Protein AF-A0A1F6DI96-F1 (afdb_monomer_lite)

Structure (mmCIF, N/CA/C/O backbone):
data_AF-A0A1F6DI96-F1
#
_entry.id   AF-A0A1F6DI96-F1
#
loop_
_atom_site.group_PDB
_atom_site.id
_atom_site.type_symbol
_atom_site.label_atom_id
_atom_site.label_alt_id
_atom_site.label_comp_id
_atom_site.label_asym_id
_atom_site.label_entity_id
_atom_site.label_seq_id
_atom_site.pdbx_PDB_ins_code
_atom_site.Cartn_x
_atom_site.Cartn_y
_atom_site.Cartn_z
_atom_site.occupancy
_atom_site.B_iso_or_equiv
_atom_site.auth_seq_id
_atom_site.auth_comp_id
_atom_site.auth_asym_id
_atom_site.auth_atom_id
_atom_site.pdbx_PDB_model_num
ATOM 1 N N . MET A 1 1 ? 7.848 19.018 -72.185 1.00 52.22 1 MET A N 1
ATOM 2 C CA . MET A 1 1 ? 9.032 18.387 -71.556 1.00 52.22 1 MET A CA 1
ATOM 3 C C . MET A 1 1 ? 8.878 18.462 -70.043 1.00 52.22 1 MET A C 1
ATOM 5 O O . MET A 1 1 ? 8.851 19.560 -69.509 1.00 52.22 1 MET A O 1
ATOM 9 N N . LYS A 1 2 ?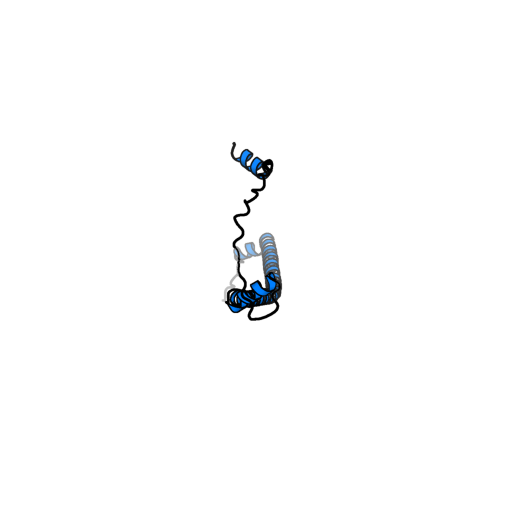 8.682 17.325 -69.364 1.00 58.28 2 LYS A N 1
ATOM 10 C CA . LYS A 1 2 ? 8.546 17.256 -67.900 1.00 58.28 2 LYS A CA 1
ATOM 11 C C . LYS A 1 2 ? 9.899 16.800 -67.354 1.00 58.28 2 LYS A C 1
ATOM 13 O O . LYS A 1 2 ? 10.319 15.685 -67.643 1.00 58.28 2 LYS A O 1
ATOM 18 N N . THR A 1 3 ? 10.619 17.681 -66.671 1.00 64.56 3 THR A N 1
ATOM 19 C CA . THR A 1 3 ? 11.918 17.340 -66.083 1.00 64.56 3 THR A CA 1
ATOM 20 C C . THR A 1 3 ? 11.721 16.351 -64.928 1.00 64.56 3 THR A C 1
ATOM 22 O O . THR A 1 3 ? 10.786 16.515 -64.136 1.00 64.56 3 THR A O 1
ATOM 25 N N . PRO A 1 4 ? 12.555 15.303 -64.811 1.00 67.25 4 PRO A N 1
ATOM 26 C CA . PRO A 1 4 ? 12.470 14.384 -63.685 1.00 67.25 4 PRO A CA 1
ATOM 27 C C . PRO A 1 4 ? 12.956 15.092 -62.412 1.00 67.25 4 PRO A C 1
ATOM 29 O O . PRO A 1 4 ? 14.081 15.588 -62.353 1.00 67.25 4 PRO A O 1
ATOM 32 N N . ARG A 1 5 ? 12.107 15.148 -61.377 1.00 62.22 5 ARG A N 1
ATOM 33 C CA . ARG A 1 5 ? 12.531 15.552 -60.028 1.00 62.22 5 ARG A CA 1
ATOM 34 C C . ARG A 1 5 ? 13.384 14.431 -59.446 1.00 62.22 5 ARG A C 1
ATOM 36 O O . ARG A 1 5 ? 12.864 13.384 -59.072 1.00 62.22 5 ARG A O 1
ATOM 43 N N . ILE A 1 6 ? 14.688 14.656 -59.374 1.00 66.38 6 ILE A N 1
ATOM 44 C CA . ILE A 1 6 ? 15.612 13.756 -58.692 1.00 66.38 6 ILE A CA 1
ATOM 45 C C . ILE A 1 6 ? 15.418 13.997 -57.191 1.00 66.38 6 ILE A C 1
ATOM 47 O O . ILE A 1 6 ? 15.818 15.037 -56.670 1.00 66.38 6 ILE A O 1
ATOM 51 N N . HIS A 1 7 ? 14.750 13.071 -56.501 1.00 65.06 7 HIS A N 1
ATOM 52 C CA . HIS A 1 7 ? 14.696 13.076 -55.042 1.00 65.06 7 HIS A CA 1
ATOM 53 C C . HIS A 1 7 ? 16.090 12.732 -54.517 1.00 65.06 7 HIS A C 1
ATOM 55 O O . HIS A 1 7 ? 16.471 11.566 -54.441 1.00 65.06 7 HIS A O 1
ATOM 61 N N . THR A 1 8 ? 16.880 13.752 -54.190 1.00 64.50 8 THR A N 1
ATOM 62 C CA . THR A 1 8 ? 18.117 13.548 -53.444 1.00 64.50 8 THR A CA 1
ATOM 63 C C . THR A 1 8 ? 17.742 13.111 -52.026 1.00 64.50 8 THR A C 1
ATOM 65 O O . THR A 1 8 ? 16.905 13.758 -51.388 1.00 64.50 8 THR A O 1
ATOM 68 N N . PRO A 1 9 ? 18.289 11.993 -51.512 1.00 60.12 9 PRO A N 1
ATOM 69 C CA . PRO A 1 9 ? 18.040 11.608 -50.132 1.00 60.12 9 PRO A CA 1
ATOM 70 C C . PRO A 1 9 ? 18.577 12.725 -49.236 1.00 60.12 9 PRO A C 1
ATOM 72 O O . PRO A 1 9 ? 19.749 13.098 -49.328 1.00 60.12 9 PRO A O 1
ATOM 75 N N . SER A 1 10 ? 17.698 13.303 -48.417 1.00 71.06 10 SER A N 1
ATOM 76 C CA . SER A 1 10 ? 18.071 14.386 -47.514 1.00 71.06 10 SER A CA 1
ATOM 77 C C . SER A 1 10 ? 19.175 13.906 -46.570 1.00 71.06 10 SER A C 1
ATOM 79 O O . SER A 1 10 ? 19.214 12.739 -46.183 1.00 71.06 10 SER A O 1
ATOM 81 N N . ALA A 1 11 ? 20.081 14.797 -46.158 1.00 66.81 11 ALA A N 1
ATOM 82 C CA . ALA A 1 11 ? 21.144 14.451 -45.206 1.00 66.81 11 ALA A CA 1
ATOM 83 C C . ALA A 1 11 ? 20.594 13.817 -43.906 1.00 66.81 11 ALA A C 1
ATOM 85 O O . ALA A 1 11 ? 21.267 13.016 -43.262 1.00 66.81 11 ALA A O 1
ATOM 86 N N . TRP A 1 12 ? 19.333 14.114 -43.577 1.00 63.50 12 TRP A N 1
ATOM 87 C CA . TRP A 1 12 ? 18.581 13.512 -42.482 1.00 63.50 12 TRP A CA 1
ATOM 88 C C . TRP A 1 12 ? 18.304 12.017 -42.667 1.00 63.50 12 TRP A C 1
ATOM 90 O O . TRP A 1 12 ? 18.415 11.270 -41.698 1.00 63.50 12 TRP A O 1
ATOM 100 N N . SER A 1 13 ? 17.999 11.538 -43.879 1.00 66.38 13 SER A N 1
ATOM 101 C CA . SER A 1 13 ? 17.717 10.108 -44.082 1.00 66.38 13 SER A CA 1
ATOM 102 C C . SER A 1 13 ? 18.944 9.242 -43.792 1.00 66.38 13 SER A C 1
ATOM 104 O O . SER A 1 13 ? 18.813 8.175 -43.197 1.00 66.38 13 SER A O 1
ATOM 106 N N . ARG A 1 14 ? 20.149 9.742 -44.097 1.00 67.94 14 ARG A N 1
ATOM 107 C CA . ARG A 1 14 ? 21.421 9.074 -43.775 1.00 67.94 14 ARG A CA 1
ATOM 108 C C . ARG A 1 14 ? 21.686 8.978 -42.274 1.00 67.94 14 ARG A C 1
ATOM 110 O O . ARG A 1 14 ? 22.208 7.966 -41.823 1.00 67.94 14 ARG A O 1
ATOM 117 N N . PHE A 1 15 ? 21.310 9.997 -41.502 1.00 70.31 15 PHE A N 1
ATOM 118 C CA . PHE A 1 15 ? 21.474 9.984 -40.045 1.00 70.31 15 PHE A CA 1
ATOM 119 C C . PHE A 1 15 ? 20.505 9.001 -39.377 1.00 70.31 15 PHE A C 1
ATOM 121 O O . PHE A 1 15 ? 20.892 8.255 -38.481 1.00 70.31 15 PHE A O 1
ATOM 128 N N . VAL A 1 16 ? 19.258 8.946 -39.853 1.00 74.25 16 VAL A N 1
ATOM 129 C CA . VAL A 1 16 ? 18.222 8.039 -39.327 1.00 74.25 16 VAL A CA 1
ATOM 130 C C . VAL A 1 16 ? 18.478 6.579 -39.722 1.00 74.25 16 VAL A C 1
ATOM 132 O O . VAL A 1 16 ? 18.128 5.677 -38.973 1.00 74.25 16 VAL A O 1
ATOM 135 N N . HIS A 1 17 ? 19.115 6.336 -40.871 1.00 73.38 17 HIS A N 1
ATOM 136 C CA . HIS A 1 17 ? 19.456 4.985 -41.346 1.00 73.38 17 HIS A CA 1
ATOM 137 C C . HIS A 1 17 ? 20.858 4.532 -40.910 1.00 73.38 17 HIS A C 1
ATOM 139 O O . HIS A 1 17 ? 21.349 3.501 -41.370 1.00 73.38 17 HIS A O 1
ATOM 145 N N . SER A 1 18 ? 21.520 5.289 -40.031 1.00 83.81 18 SER A N 1
ATOM 146 C CA . SER A 1 18 ? 22.772 4.849 -39.428 1.00 83.81 18 SER A CA 1
ATOM 147 C C . SER A 1 18 ? 22.502 3.655 -38.498 1.00 83.81 18 SER A C 1
ATOM 149 O O . SER A 1 18 ? 21.562 3.698 -37.702 1.00 83.81 18 SER A O 1
ATOM 151 N N . PRO A 1 19 ? 23.319 2.586 -38.530 1.00 83.88 19 PRO A N 1
ATOM 152 C CA . PRO A 1 19 ? 23.123 1.422 -37.661 1.00 83.88 19 PRO A CA 1
ATOM 153 C C . PRO A 1 19 ? 23.136 1.792 -36.168 1.00 83.88 19 PRO A C 1
ATOM 155 O O . PRO A 1 19 ? 22.467 1.151 -35.361 1.00 83.88 19 PRO A O 1
ATOM 158 N N . ILE A 1 20 ? 23.842 2.870 -35.807 1.00 88.25 20 ILE A N 1
ATOM 159 C CA . ILE A 1 20 ? 23.904 3.387 -34.436 1.00 88.25 20 ILE A CA 1
ATOM 160 C C . ILE A 1 20 ? 22.552 3.971 -34.007 1.00 88.25 20 ILE A C 1
ATOM 162 O O . ILE A 1 20 ? 22.052 3.640 -32.934 1.00 88.25 20 ILE A O 1
ATOM 166 N N . THR A 1 21 ? 21.938 4.824 -34.832 1.00 88.12 21 THR A N 1
ATOM 167 C CA . THR A 1 21 ? 20.656 5.462 -34.490 1.00 88.12 21 THR A CA 1
ATOM 168 C C . THR A 1 21 ? 19.527 4.442 -34.446 1.00 88.12 21 THR A C 1
ATOM 170 O O . THR A 1 21 ? 18.675 4.515 -33.561 1.00 88.12 21 THR A O 1
ATOM 173 N N . LEU A 1 22 ? 19.571 3.437 -35.321 1.00 89.44 22 LEU A N 1
ATOM 174 C CA . LEU A 1 22 ? 18.631 2.320 -35.315 1.00 89.44 22 LEU A CA 1
ATOM 175 C C . LEU A 1 22 ? 18.761 1.484 -34.029 1.00 89.44 22 LEU A C 1
ATOM 177 O O . LEU A 1 22 ? 17.754 1.205 -33.381 1.00 89.44 22 LEU A O 1
ATOM 181 N N . GLY A 1 23 ? 19.989 1.180 -33.592 1.00 93.19 23 GLY A N 1
ATOM 182 C CA . GLY A 1 23 ? 20.242 0.494 -32.319 1.00 93.19 23 GLY A CA 1
ATOM 183 C C . GLY A 1 23 ? 19.731 1.270 -31.100 1.00 93.19 23 GLY A C 1
ATOM 184 O O . GLY A 1 23 ? 19.068 0.699 -30.233 1.00 93.19 23 GLY A O 1
ATOM 185 N N . VAL A 1 24 ? 19.959 2.587 -31.060 1.00 93.62 24 VAL A N 1
ATOM 186 C CA . VAL A 1 24 ? 19.421 3.459 -30.000 1.00 93.62 24 VAL A CA 1
ATOM 187 C C . VAL A 1 24 ? 17.891 3.467 -30.020 1.00 93.62 24 VAL A C 1
ATOM 189 O O . VAL A 1 24 ? 17.263 3.374 -28.969 1.00 93.62 24 VAL A O 1
ATOM 192 N N . CYS A 1 25 ? 17.273 3.520 -31.200 1.00 93.19 25 CYS A N 1
ATOM 193 C CA . CYS A 1 25 ? 15.818 3.512 -31.334 1.00 93.19 25 CYS A CA 1
ATOM 194 C C . CYS A 1 25 ? 15.199 2.192 -30.831 1.00 93.19 25 CYS A C 1
ATOM 196 O O . CYS A 1 25 ? 14.194 2.202 -30.114 1.00 93.19 25 CYS A O 1
ATOM 198 N N . VAL A 1 26 ? 15.841 1.055 -31.118 1.00 94.88 26 VAL A N 1
ATOM 199 C CA . VAL A 1 26 ? 15.443 -0.260 -30.581 1.00 94.88 26 VAL A CA 1
ATOM 200 C C . VAL A 1 26 ? 15.569 -0.295 -29.055 1.00 94.88 26 VAL A C 1
ATOM 202 O O . VAL A 1 26 ? 14.654 -0.734 -28.364 1.00 94.88 26 VAL A O 1
ATOM 205 N N . LEU A 1 27 ? 16.661 0.228 -28.498 1.00 96.25 27 LEU A N 1
ATOM 206 C CA . LEU A 1 27 ? 16.824 0.310 -27.043 1.00 96.25 27 LEU A CA 1
ATOM 207 C C . LEU A 1 27 ? 15.737 1.165 -26.384 1.00 96.25 27 LEU A C 1
ATOM 209 O O . LEU A 1 27 ? 15.149 0.753 -25.384 1.00 96.25 27 LEU A O 1
ATOM 213 N N . VAL A 1 28 ? 15.434 2.329 -26.960 1.00 96.38 28 VAL A N 1
ATOM 214 C CA . VAL A 1 28 ? 14.399 3.235 -26.442 1.00 96.38 28 VAL A CA 1
ATOM 215 C C . VAL A 1 28 ? 13.013 2.591 -26.500 1.00 96.38 28 VAL A C 1
ATOM 217 O O . VAL A 1 28 ? 12.249 2.701 -25.540 1.00 96.38 28 VAL A O 1
ATOM 220 N N . THR A 1 29 ? 12.683 1.892 -27.587 1.00 96.38 29 THR A N 1
ATOM 221 C CA . THR A 1 29 ? 11.390 1.196 -27.732 1.00 96.38 29 THR A CA 1
ATOM 222 C C . THR A 1 29 ? 11.241 0.017 -26.766 1.00 96.38 29 THR A C 1
ATOM 224 O O . THR A 1 29 ? 10.176 -0.151 -26.166 1.00 96.38 29 THR A O 1
ATOM 227 N N . LEU A 1 30 ? 12.304 -0.758 -26.532 1.00 97.12 30 LEU A N 1
ATOM 228 C CA . LEU A 1 30 ? 12.300 -1.820 -25.518 1.00 97.12 30 LEU A CA 1
ATOM 229 C C . LEU A 1 30 ? 12.175 -1.251 -24.100 1.00 97.12 30 LEU A C 1
ATOM 231 O O . LEU A 1 30 ? 11.385 -1.749 -23.295 1.00 97.12 30 LEU A O 1
ATOM 235 N N . TYR A 1 31 ? 12.910 -0.179 -23.803 1.00 97.25 31 TYR A N 1
ATOM 236 C CA . TYR A 1 31 ? 12.864 0.484 -22.502 1.00 97.25 31 TYR A CA 1
ATOM 237 C C . TYR A 1 31 ? 11.472 1.050 -22.196 1.00 97.25 31 TYR A C 1
ATOM 239 O O . TYR A 1 31 ? 10.903 0.775 -21.138 1.00 97.25 31 TYR A O 1
ATOM 247 N N . THR A 1 32 ? 10.886 1.783 -23.143 1.00 96.38 32 THR A N 1
ATOM 248 C CA . THR A 1 32 ? 9.529 2.332 -22.995 1.00 96.38 32 THR A CA 1
ATOM 249 C C . THR A 1 32 ? 8.477 1.233 -22.874 1.00 96.38 32 THR A C 1
ATOM 251 O O . THR A 1 32 ? 7.621 1.322 -21.994 1.00 96.38 32 THR A O 1
ATOM 254 N N . SER A 1 33 ? 8.580 0.156 -23.658 1.00 96.56 33 SER A N 1
ATOM 255 C CA . SER A 1 33 ? 7.682 -1.003 -23.528 1.00 96.56 33 SER A CA 1
ATOM 256 C C . SER A 1 33 ? 7.763 -1.642 -22.139 1.00 96.56 33 SER A C 1
ATOM 258 O O . SER A 1 33 ? 6.732 -1.964 -21.547 1.00 96.56 33 SER A O 1
ATOM 260 N N . SER A 1 34 ? 8.971 -1.774 -21.582 1.00 96.25 34 SER A N 1
ATOM 261 C CA . SER A 1 34 ? 9.174 -2.291 -20.224 1.00 96.25 34 SER A CA 1
ATOM 262 C C . SER A 1 34 ? 8.505 -1.400 -19.174 1.00 96.25 34 SER A C 1
ATOM 264 O O . SER A 1 34 ? 7.759 -1.893 -18.326 1.00 96.25 34 SER A O 1
ATOM 266 N N . ILE A 1 35 ? 8.676 -0.076 -19.266 1.00 96.12 35 ILE A N 1
ATOM 267 C CA . ILE A 1 35 ? 8.016 0.870 -18.354 1.00 96.12 35 ILE A CA 1
ATOM 268 C C . ILE A 1 35 ? 6.498 0.717 -18.424 1.00 96.12 35 ILE A C 1
ATOM 270 O O . ILE A 1 35 ? 5.861 0.548 -17.384 1.00 96.12 35 ILE A O 1
ATOM 274 N N . ILE A 1 36 ? 5.924 0.724 -19.628 1.00 95.75 36 ILE A N 1
ATOM 275 C CA . ILE A 1 36 ? 4.474 0.594 -19.821 1.00 95.75 36 ILE A CA 1
ATOM 276 C C . ILE A 1 36 ? 3.974 -0.716 -19.204 1.00 95.75 36 ILE A C 1
ATOM 278 O O . ILE A 1 36 ? 3.006 -0.711 -18.444 1.00 95.75 36 ILE A O 1
ATOM 282 N N . PHE A 1 37 ? 4.672 -1.828 -19.446 1.00 95.19 37 PHE A N 1
ATOM 283 C CA . PHE A 1 37 ? 4.305 -3.123 -18.879 1.00 95.19 37 PHE A CA 1
ATOM 284 C C . PHE A 1 37 ? 4.374 -3.136 -17.345 1.00 95.19 37 PHE A C 1
ATOM 286 O O . PHE A 1 37 ? 3.474 -3.655 -16.679 1.00 95.19 37 PHE A O 1
ATOM 293 N N . THR A 1 38 ? 5.415 -2.538 -16.758 1.00 93.25 38 THR A N 1
ATOM 294 C CA . THR A 1 38 ? 5.534 -2.452 -15.294 1.00 93.25 38 THR A CA 1
ATOM 295 C C . THR A 1 38 ? 4.443 -1.588 -14.674 1.00 93.25 38 THR A C 1
ATOM 297 O O . THR A 1 38 ? 3.918 -1.959 -13.624 1.00 93.25 38 THR A O 1
ATOM 300 N N . GLN A 1 39 ? 4.070 -0.478 -15.313 1.00 93.56 39 GLN A N 1
ATOM 301 C CA . GLN A 1 39 ? 2.992 0.383 -14.830 1.00 93.56 39 GLN A CA 1
ATOM 302 C C . GLN A 1 39 ? 1.639 -0.308 -14.936 1.00 93.56 39 GLN A C 1
ATOM 304 O O . GLN A 1 39 ? 0.914 -0.366 -13.947 1.00 93.56 39 GLN A O 1
ATOM 309 N N . TRP A 1 40 ? 1.357 -0.960 -16.062 1.00 93.38 40 TRP A N 1
ATOM 310 C CA . TRP A 1 40 ? 0.139 -1.747 -16.228 1.00 93.38 40 TRP A CA 1
ATOM 311 C C . TRP A 1 40 ? 0.010 -2.864 -15.178 1.00 93.38 40 TRP A C 1
ATOM 313 O O . TRP A 1 40 ? -1.051 -3.073 -14.583 1.00 93.38 40 TRP A O 1
ATOM 323 N N . LYS A 1 41 ? 1.114 -3.562 -14.874 1.00 92.50 41 LYS A N 1
ATOM 324 C CA . LYS A 1 41 ? 1.138 -4.576 -13.809 1.00 92.50 41 LYS A CA 1
ATOM 325 C C . LYS A 1 41 ? 0.895 -3.961 -12.425 1.00 92.50 41 LYS A C 1
ATOM 327 O O . LYS A 1 41 ? 0.186 -4.558 -11.614 1.00 92.50 41 LYS A O 1
ATOM 332 N N . LYS A 1 42 ? 1.476 -2.789 -12.144 1.00 89.88 42 LYS A N 1
ATOM 333 C CA . LYS A 1 42 ? 1.280 -2.067 -10.876 1.00 89.88 42 LYS A CA 1
ATOM 334 C C . LYS A 1 42 ? -0.162 -1.608 -10.701 1.00 89.88 42 LYS A C 1
ATOM 336 O O . LYS A 1 42 ? -0.702 -1.819 -9.622 1.00 89.88 42 LYS A O 1
ATOM 341 N N . GLU A 1 43 ? -0.788 -1.057 -11.737 1.00 87.88 43 GLU A N 1
ATOM 342 C CA . GLU A 1 43 ? -2.197 -0.643 -11.703 1.00 87.88 43 GLU A CA 1
ATOM 343 C C . GLU A 1 43 ? -3.115 -1.814 -11.352 1.00 87.88 43 GLU A C 1
ATOM 345 O O . GLU A 1 43 ? -3.943 -1.702 -10.449 1.00 87.88 43 GLU A O 1
ATOM 350 N N . ARG A 1 44 ? -2.912 -2.982 -11.974 1.00 86.25 44 ARG A N 1
ATOM 351 C CA . ARG A 1 44 ? -3.678 -4.189 -11.623 1.00 86.25 44 ARG A CA 1
ATOM 352 C C . ARG A 1 44 ? -3.481 -4.622 -10.173 1.00 86.25 44 ARG A C 1
ATOM 354 O O . ARG A 1 44 ? -4.449 -4.973 -9.505 1.00 86.25 44 ARG A O 1
ATOM 361 N N . LEU A 1 45 ? -2.245 -4.580 -9.680 1.00 86.75 45 LEU A N 1
ATOM 362 C CA . LEU A 1 45 ? -1.943 -4.923 -8.291 1.00 86.75 45 LEU A CA 1
ATOM 363 C C . LEU A 1 45 ? -2.562 -3.917 -7.307 1.00 86.75 45 LEU A C 1
ATOM 365 O O . LEU A 1 45 ? -3.021 -4.296 -6.233 1.00 86.75 45 LEU A O 1
ATOM 369 N N . TRP A 1 46 ? -2.555 -2.631 -7.654 1.00 81.69 46 TRP A N 1
ATOM 370 C CA . TRP A 1 46 ? -3.119 -1.567 -6.828 1.00 81.69 46 TRP A CA 1
ATOM 371 C C . TRP A 1 46 ? -4.638 -1.602 -6.790 1.00 81.69 46 TRP A C 1
ATOM 373 O O . TRP A 1 46 ? -5.185 -1.378 -5.716 1.00 81.69 46 TRP A O 1
ATOM 383 N N . ASN A 1 47 ? -5.297 -1.941 -7.898 1.00 83.50 47 ASN A N 1
ATOM 384 C CA . ASN A 1 47 ? -6.747 -2.120 -7.920 1.00 83.50 47 ASN A CA 1
ATOM 385 C C . ASN A 1 47 ? -7.181 -3.273 -7.010 1.00 83.50 47 ASN A C 1
ATOM 387 O O . ASN A 1 47 ? -8.074 -3.079 -6.195 1.00 83.50 47 ASN A O 1
ATOM 391 N N . ALA A 1 48 ? -6.489 -4.417 -7.052 1.00 81.50 48 ALA A N 1
ATOM 392 C CA . ALA A 1 48 ? -6.768 -5.522 -6.128 1.00 81.50 48 ALA A CA 1
ATOM 393 C C . ALA A 1 48 ? -6.592 -5.095 -4.657 1.00 81.50 48 ALA A C 1
ATOM 395 O O . ALA A 1 48 ? -7.454 -5.326 -3.819 1.00 81.50 48 ALA A O 1
ATOM 396 N N . ARG A 1 49 ? -5.515 -4.362 -4.351 1.00 81.12 49 ARG A N 1
ATOM 397 C CA . ARG A 1 49 ? -5.261 -3.846 -2.994 1.00 81.12 49 ARG A CA 1
ATOM 398 C C . ARG A 1 49 ? -6.185 -2.701 -2.578 1.00 81.12 49 ARG A C 1
ATOM 400 O O . ARG A 1 49 ? -6.213 -2.354 -1.400 1.00 81.12 49 ARG A O 1
ATOM 407 N N . ALA A 1 50 ? -6.854 -2.033 -3.514 1.00 84.62 50 ALA A N 1
ATOM 408 C CA . ALA A 1 50 ? -7.780 -0.951 -3.198 1.00 84.62 50 ALA A CA 1
ATOM 409 C C . ALA A 1 50 ? -9.062 -1.507 -2.573 1.00 84.62 50 ALA A C 1
ATOM 411 O O . ALA A 1 50 ? -9.566 -0.917 -1.619 1.00 84.62 50 ALA A O 1
ATOM 412 N N . GLU A 1 51 ? -9.534 -2.657 -3.059 1.00 82.56 51 GLU A N 1
ATOM 413 C CA . GLU A 1 51 ? -10.671 -3.374 -2.476 1.00 82.56 51 GLU A CA 1
ATOM 414 C C . GLU A 1 51 ? -10.347 -3.858 -1.059 1.00 82.56 51 GLU A C 1
ATOM 416 O O . GLU A 1 51 ? -11.084 -3.531 -0.128 1.00 82.56 51 GLU A O 1
ATOM 421 N N . ASP A 1 52 ? -9.193 -4.507 -0.868 1.00 85.69 52 ASP A N 1
ATOM 422 C CA . ASP A 1 52 ? -8.731 -4.942 0.459 1.00 85.69 52 ASP A CA 1
ATOM 423 C C . ASP A 1 52 ? -8.629 -3.761 1.436 1.00 85.69 52 ASP A C 1
ATOM 425 O O . ASP A 1 52 ? -9.170 -3.795 2.542 1.00 85.69 52 ASP A O 1
ATOM 429 N N . ARG A 1 53 ? -8.020 -2.648 0.999 1.00 84.12 53 ARG A N 1
ATOM 430 C CA . ARG A 1 53 ? -7.913 -1.442 1.832 1.00 84.12 53 ARG A CA 1
ATOM 431 C C . ARG A 1 53 ? -9.271 -0.826 2.159 1.00 84.12 53 ARG A C 1
ATOM 433 O O . ARG A 1 53 ? -9.434 -0.281 3.248 1.00 84.12 53 ARG A O 1
ATOM 440 N N . ALA A 1 54 ? -10.245 -0.894 1.254 1.00 86.81 54 ALA A N 1
ATOM 441 C CA . ALA A 1 54 ? -11.594 -0.410 1.533 1.00 86.81 54 ALA A CA 1
ATOM 442 C C . ALA A 1 54 ? -12.296 -1.269 2.598 1.00 86.81 54 ALA A C 1
ATOM 444 O O . ALA A 1 54 ? -12.999 -0.722 3.453 1.00 86.81 54 ALA A O 1
ATOM 445 N N . ILE A 1 55 ? -12.080 -2.588 2.578 1.00 90.12 55 ILE A N 1
ATOM 446 C CA . ILE A 1 55 ? -12.589 -3.513 3.600 1.00 90.12 55 ILE A CA 1
ATOM 447 C C . ILE A 1 55 ? -11.945 -3.209 4.956 1.00 90.12 55 ILE A C 1
ATOM 449 O O . ILE A 1 55 ? -12.664 -3.048 5.944 1.00 90.12 55 ILE A O 1
ATOM 453 N N . ASP A 1 56 ? -10.623 -3.040 5.000 1.00 89.88 56 ASP A N 1
ATOM 454 C CA . ASP A 1 56 ? -9.896 -2.725 6.236 1.00 89.88 56 ASP A CA 1
ATOM 455 C C . ASP A 1 56 ? -10.358 -1.405 6.861 1.00 89.88 56 ASP A C 1
ATOM 457 O O . ASP A 1 56 ? -10.584 -1.324 8.072 1.00 89.88 56 ASP A O 1
ATOM 461 N N . VAL A 1 57 ? -10.552 -0.370 6.037 1.00 93.19 57 VAL A N 1
ATOM 462 C CA . VAL A 1 57 ? -11.050 0.934 6.499 1.00 93.19 57 VAL A CA 1
ATOM 463 C C . VAL A 1 57 ? -12.464 0.814 7.065 1.00 93.19 57 VAL A C 1
ATOM 465 O O . VAL A 1 57 ? -12.741 1.396 8.115 1.00 93.19 57 VAL A O 1
ATOM 468 N N . ARG A 1 58 ? -13.351 0.043 6.421 1.00 93.12 58 ARG A N 1
ATOM 469 C CA . ARG A 1 58 ? -14.702 -0.213 6.948 1.00 93.12 58 ARG A CA 1
ATOM 470 C C . ARG A 1 58 ? -14.648 -0.955 8.280 1.00 93.12 58 ARG A C 1
ATOM 472 O O . ARG A 1 58 ? -15.231 -0.484 9.248 1.00 93.12 58 ARG A O 1
ATOM 479 N N . ALA A 1 59 ? -13.870 -2.031 8.371 1.00 93.25 59 ALA A N 1
ATOM 480 C CA . ALA A 1 59 ? -13.720 -2.791 9.609 1.00 93.25 59 ALA A CA 1
ATOM 481 C C . ALA A 1 59 ? -13.150 -1.934 10.755 1.00 93.25 59 ALA A C 1
ATOM 483 O O . ALA A 1 59 ? -13.601 -2.031 11.898 1.00 93.25 59 ALA A O 1
ATOM 484 N N . ALA A 1 60 ? -12.171 -1.071 10.466 1.00 92.50 60 ALA A N 1
ATOM 485 C CA . ALA A 1 60 ? -11.628 -0.134 11.445 1.00 92.50 60 ALA A CA 1
ATOM 486 C C . ALA A 1 60 ? -12.673 0.901 11.888 1.00 92.50 60 ALA A C 1
ATOM 488 O O . ALA A 1 60 ? -12.758 1.217 13.078 1.00 92.50 60 ALA A O 1
ATOM 489 N N . ARG A 1 61 ? -13.492 1.396 10.953 1.00 94.50 61 ARG A N 1
ATOM 490 C CA . ARG A 1 61 ? -14.571 2.341 11.243 1.00 94.50 61 ARG A CA 1
ATOM 491 C C . ARG A 1 61 ? -15.655 1.719 12.120 1.00 94.50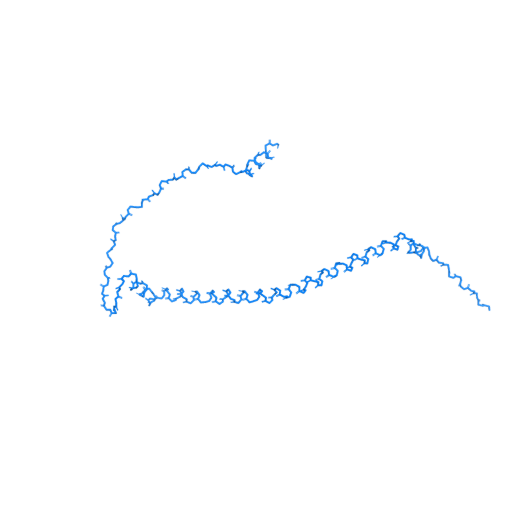 61 ARG A C 1
ATOM 493 O O . ARG A 1 61 ? -16.015 2.319 13.129 1.00 94.50 61 ARG A O 1
ATOM 500 N N . ASP A 1 62 ? -16.086 0.504 11.805 1.00 94.31 62 ASP A N 1
ATOM 501 C CA . ASP A 1 62 ? -17.095 -0.218 12.584 1.00 94.31 62 ASP A CA 1
ATOM 502 C C . ASP A 1 62 ? -16.607 -0.479 14.018 1.00 94.31 62 ASP A C 1
ATOM 504 O O . ASP A 1 62 ? -17.335 -0.270 14.993 1.00 94.31 62 ASP A O 1
ATOM 508 N N . ARG A 1 63 ? -15.335 -0.865 14.186 1.00 92.25 63 ARG A N 1
ATOM 509 C CA . ARG A 1 63 ? -14.720 -0.990 15.520 1.00 92.25 63 ARG A CA 1
ATOM 510 C C . ARG A 1 63 ? -14.692 0.344 16.255 1.00 92.25 63 ARG A C 1
ATOM 512 O O . ARG A 1 63 ? -15.044 0.398 17.425 1.00 92.25 63 ARG A O 1
ATOM 519 N N . HIS A 1 64 ? -14.296 1.420 15.585 1.00 93.75 64 HIS A N 1
ATOM 520 C CA . HIS A 1 64 ? -14.278 2.741 16.201 1.00 93.75 64 HIS A CA 1
ATOM 521 C C . HIS A 1 64 ? -15.675 3.164 16.672 1.00 93.75 64 HIS A C 1
ATOM 523 O O . HIS A 1 64 ? -15.831 3.615 17.805 1.00 93.75 64 HIS A O 1
ATOM 529 N N . ASP A 1 65 ? -16.696 2.993 15.836 1.00 93.25 65 ASP A N 1
ATOM 530 C CA . ASP A 1 65 ? -18.054 3.428 16.157 1.00 93.25 65 ASP A CA 1
ATOM 531 C C . ASP A 1 65 ? -18.683 2.551 17.259 1.00 93.25 65 ASP A C 1
ATOM 533 O O . ASP A 1 65 ? -19.334 3.074 18.167 1.00 93.25 65 ASP A O 1
ATOM 537 N N . THR A 1 66 ? -18.395 1.245 17.277 1.00 92.75 66 THR A N 1
ATOM 538 C CA . THR A 1 66 ? -18.799 0.357 18.384 1.00 92.75 66 THR A CA 1
ATOM 539 C C . THR A 1 66 ? -18.082 0.682 19.696 1.00 92.75 66 THR A C 1
ATOM 541 O O . THR A 1 66 ? -18.730 0.717 20.743 1.00 92.75 66 THR A O 1
ATOM 544 N N . LEU A 1 67 ? -16.775 0.965 19.674 1.00 92.19 67 LEU A N 1
ATOM 545 C CA . LEU A 1 67 ? -16.044 1.409 20.865 1.00 92.19 67 LEU A CA 1
ATOM 546 C C . LEU A 1 67 ? -16.571 2.754 21.362 1.00 92.19 67 LEU A C 1
ATOM 548 O O . LEU A 1 67 ? -16.789 2.909 22.559 1.00 92.19 67 LEU A O 1
ATOM 552 N N . LYS A 1 68 ? -16.843 3.698 20.459 1.00 93.12 68 LYS A N 1
ATOM 553 C CA . LYS A 1 68 ? -17.416 4.999 20.812 1.00 93.12 68 LYS A CA 1
ATOM 554 C C . LYS A 1 68 ? -18.769 4.846 21.509 1.00 93.12 68 LYS A C 1
ATOM 556 O O . LYS A 1 68 ? -19.007 5.508 22.513 1.00 93.12 68 LYS A O 1
ATOM 561 N N . ALA A 1 69 ? -19.626 3.949 21.021 1.00 89.88 69 ALA A N 1
ATOM 562 C CA . ALA A 1 69 ? -20.900 3.646 21.668 1.00 89.88 69 ALA A CA 1
ATOM 563 C C . ALA A 1 69 ? -20.712 3.025 23.064 1.00 89.88 69 ALA A C 1
ATOM 565 O O . ALA A 1 69 ? -21.411 3.40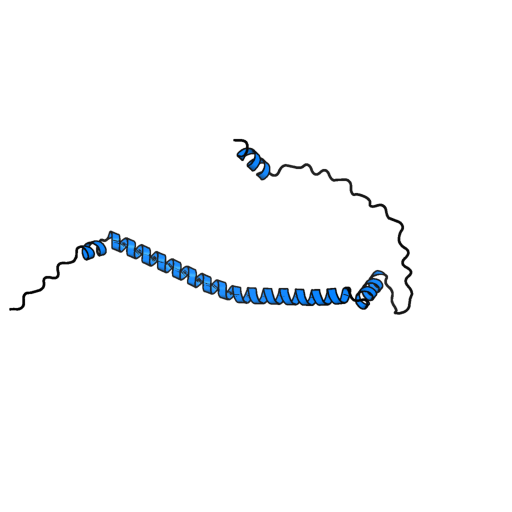0 24.002 1.00 89.88 69 ALA A O 1
ATOM 566 N N . ARG A 1 70 ? -19.738 2.119 23.227 1.00 85.81 70 ARG A N 1
ATOM 567 C CA . ARG A 1 70 ? -19.412 1.512 24.530 1.00 85.81 70 ARG A CA 1
ATOM 568 C C . ARG A 1 70 ? -18.849 2.520 25.526 1.00 85.81 70 ARG A C 1
ATOM 570 O O . ARG A 1 70 ? -19.224 2.470 26.688 1.00 85.81 70 ARG A O 1
ATOM 577 N N . VAL A 1 71 ? -17.987 3.432 25.080 1.00 88.75 71 VAL A N 1
ATOM 578 C CA . VAL A 1 71 ? -17.457 4.516 25.920 1.00 88.75 71 VAL A CA 1
ATOM 579 C C . VAL A 1 71 ? -18.584 5.452 26.341 1.00 88.75 71 VAL A C 1
ATOM 581 O O . VAL A 1 71 ? -18.724 5.721 27.526 1.00 88.75 71 VAL A O 1
ATOM 584 N N . ALA A 1 72 ? -19.446 5.865 25.408 1.00 86.94 72 ALA A N 1
ATOM 585 C CA . ALA A 1 72 ? -20.604 6.696 25.734 1.00 86.94 72 ALA A CA 1
ATOM 586 C C . ALA A 1 72 ? -21.550 6.011 26.739 1.00 86.94 72 ALA A C 1
ATOM 588 O O . ALA A 1 72 ? -22.077 6.663 27.638 1.00 86.94 72 ALA A O 1
ATOM 589 N N . TYR A 1 73 ? -21.736 4.690 26.628 1.00 83.38 73 TYR A N 1
ATOM 590 C CA . TYR A 1 73 ? -22.476 3.913 27.623 1.00 83.38 73 TYR A CA 1
ATOM 591 C C . TYR A 1 73 ? -21.756 3.883 28.976 1.00 83.38 73 TYR A C 1
ATOM 593 O O . TYR A 1 73 ? -22.381 4.151 29.996 1.00 83.38 73 TYR A O 1
ATOM 601 N N . ALA A 1 74 ? -20.450 3.613 28.998 1.00 81.75 74 ALA A N 1
ATOM 602 C CA . ALA A 1 74 ? -19.655 3.565 30.224 1.00 81.75 74 ALA A CA 1
ATOM 603 C C . ALA A 1 74 ? -19.582 4.922 30.950 1.00 81.75 74 ALA A C 1
ATOM 605 O O . ALA A 1 74 ? -19.540 4.959 32.176 1.00 81.75 74 ALA A O 1
ATOM 606 N N . GLU A 1 75 ? -19.597 6.037 30.215 1.00 82.25 75 GLU A N 1
ATOM 607 C CA . GLU A 1 75 ? -19.636 7.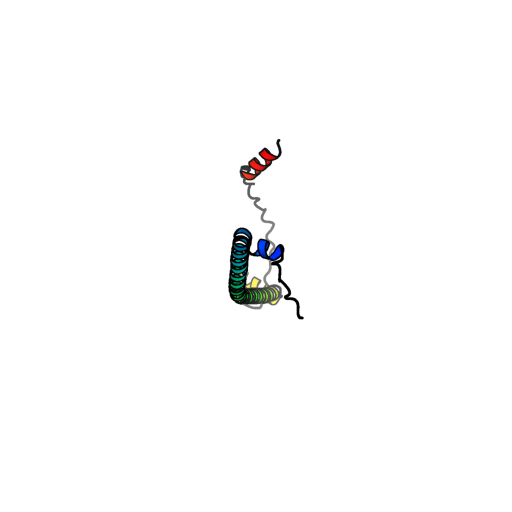389 30.788 1.00 82.25 75 GLU A CA 1
ATOM 608 C C . GLU A 1 75 ? -21.012 7.772 31.347 1.00 82.25 75 GLU A C 1
ATOM 610 O O . GLU A 1 75 ? -21.092 8.640 32.226 1.00 82.25 75 GLU A O 1
ATOM 615 N N . SER A 1 76 ? -22.083 7.132 30.866 1.00 86.31 76 SER A N 1
ATOM 616 C CA . SER A 1 76 ? -23.440 7.362 31.361 1.00 86.31 76 SER A CA 1
ATOM 617 C C . SER A 1 76 ? -23.597 6.920 32.819 1.00 86.31 76 SER A C 1
ATOM 619 O O . SER A 1 76 ? -22.913 6.008 33.287 1.00 86.31 76 SER A O 1
ATOM 621 N N . ASP A 1 77 ? -24.534 7.538 33.539 1.00 78.56 77 ASP A N 1
ATOM 622 C CA . ASP A 1 77 ? -24.780 7.224 34.953 1.00 78.56 77 ASP A CA 1
ATOM 623 C C . ASP A 1 77 ? -25.175 5.751 35.164 1.00 78.56 77 ASP A C 1
ATOM 625 O O . ASP A 1 77 ? -24.763 5.133 36.143 1.00 78.56 77 ASP A O 1
ATOM 629 N N . ALA A 1 78 ? -25.886 5.157 34.199 1.00 77.50 78 ALA A N 1
ATOM 630 C CA . ALA A 1 78 ? -26.220 3.733 34.202 1.00 77.50 78 ALA A CA 1
ATOM 631 C C . ALA A 1 78 ? -24.980 2.836 34.029 1.00 77.50 78 ALA A C 1
ATOM 633 O O . ALA A 1 78 ? -24.847 1.832 34.725 1.00 77.50 78 ALA A O 1
ATOM 634 N N . GLY A 1 79 ? -24.050 3.209 33.142 1.00 73.94 79 GLY A N 1
ATOM 635 C CA . GLY A 1 79 ? -22.813 2.455 32.919 1.00 73.94 79 GLY A CA 1
ATOM 636 C C . GLY A 1 79 ? -21.849 2.526 34.103 1.00 73.94 79 GLY A C 1
ATOM 637 O O . GLY A 1 79 ? -21.242 1.518 34.467 1.00 73.94 79 GLY A O 1
ATOM 638 N N . LYS A 1 80 ? -21.757 3.688 34.758 1.00 79.12 80 LYS A N 1
ATOM 639 C CA . LYS A 1 80 ? -20.982 3.852 35.998 1.00 79.12 80 LYS A CA 1
ATOM 640 C C . LYS A 1 80 ? -21.551 3.007 37.131 1.00 79.12 80 LYS A C 1
ATOM 642 O O . LYS A 1 80 ? -20.791 2.348 37.835 1.00 79.12 80 LYS A O 1
ATOM 647 N N . GLU A 1 81 ? -22.873 2.997 37.292 1.00 73.75 81 GLU A N 1
ATOM 648 C CA . GLU A 1 81 ? -23.535 2.175 38.305 1.00 73.75 81 GLU A CA 1
ATOM 649 C C . GLU A 1 81 ? -23.282 0.678 38.068 1.00 73.75 81 GLU A C 1
ATOM 651 O O . GLU A 1 81 ? -22.985 -0.056 39.008 1.00 73.75 81 GLU A O 1
ATOM 656 N N . GLU A 1 82 ? -23.331 0.223 36.816 1.00 76.31 82 GLU A N 1
ATOM 657 C CA . GLU A 1 82 ? -23.076 -1.175 36.466 1.00 76.31 82 GLU A CA 1
ATOM 658 C C . GLU A 1 82 ? -21.609 -1.585 36.681 1.00 76.31 82 GLU A C 1
ATOM 660 O O . GLU A 1 82 ? -21.352 -2.649 37.247 1.00 76.31 82 GLU A O 1
ATOM 665 N N . TYR A 1 83 ? -20.648 -0.716 36.341 1.00 73.19 83 TYR A N 1
ATOM 666 C CA . TYR A 1 83 ? -19.225 -0.945 36.632 1.00 73.19 83 TYR A CA 1
ATOM 667 C C . TYR A 1 83 ? -18.943 -1.026 38.139 1.00 73.19 83 TYR A C 1
ATOM 669 O O . TYR A 1 83 ? -18.177 -1.881 38.589 1.00 73.19 83 TYR A O 1
ATOM 677 N N . ILE A 1 84 ? -19.581 -0.161 38.933 1.00 73.94 84 ILE A N 1
ATOM 678 C CA . ILE A 1 84 ? -19.485 -0.191 40.397 1.00 73.94 84 ILE A CA 1
ATOM 679 C C . ILE A 1 84 ? -20.106 -1.490 40.930 1.00 73.94 84 ILE A C 1
ATOM 681 O O . ILE A 1 84 ? -19.465 -2.187 41.711 1.00 73.94 84 ILE A O 1
ATOM 685 N N . ARG A 1 85 ? -21.292 -1.902 40.463 1.00 72.12 85 ARG A N 1
ATOM 686 C CA . ARG A 1 85 ? -21.892 -3.181 40.892 1.00 72.12 85 ARG A CA 1
ATOM 687 C C . ARG A 1 85 ? -21.010 -4.385 40.573 1.00 72.12 85 ARG A C 1
ATOM 689 O O . ARG A 1 85 ? -20.868 -5.257 41.423 1.00 72.12 85 ARG A O 1
ATOM 696 N N . GLN A 1 86 ? -20.398 -4.412 39.389 1.00 75.12 86 GLN A N 1
ATOM 697 C CA . GLN A 1 86 ? -19.510 -5.500 38.977 1.00 75.12 86 GLN A CA 1
ATOM 698 C C . GLN A 1 86 ? -18.200 -5.521 39.778 1.00 75.12 86 GLN A C 1
ATOM 700 O O . GLN A 1 86 ? -17.692 -6.593 40.090 1.00 75.12 86 GLN A O 1
ATOM 705 N N . SER A 1 87 ? -17.660 -4.351 40.130 1.00 74.69 87 SER A N 1
ATOM 706 C CA . SER A 1 87 ? -16.407 -4.238 40.891 1.00 74.69 87 SER A CA 1
ATOM 707 C C . SER A 1 87 ? -16.568 -4.581 42.375 1.00 74.69 87 SER A C 1
ATOM 709 O O . SER A 1 87 ? -15.603 -5.000 43.007 1.00 74.69 87 SER A O 1
ATOM 711 N N . PHE A 1 88 ? -17.769 -4.398 42.930 1.00 71.56 88 PHE A N 1
ATOM 712 C CA . PHE A 1 88 ? -18.065 -4.608 44.352 1.00 71.56 88 PHE A CA 1
ATOM 713 C C . PHE A 1 88 ? -18.995 -5.812 44.621 1.00 71.56 88 PHE A C 1
ATOM 715 O O . PHE A 1 88 ? -19.441 -5.980 45.751 1.00 71.56 88 PHE A O 1
ATOM 722 N N . ASP A 1 89 ? -19.267 -6.642 43.602 1.00 63.78 89 ASP A N 1
ATOM 723 C CA . ASP A 1 89 ? -20.088 -7.871 43.653 1.00 63.78 89 ASP A CA 1
ATOM 724 C C . ASP A 1 89 ? -21.482 -7.670 44.290 1.00 63.78 89 ASP A C 1
ATOM 726 O O . ASP A 1 89 ? -21.972 -8.474 45.085 1.00 63.78 89 ASP A O 1
ATOM 730 N N . VAL A 1 90 ? -22.132 -6.545 43.962 1.00 60.88 90 VAL A N 1
ATOM 731 C CA . VAL A 1 90 ? -23.420 -6.149 44.559 1.00 60.88 90 VAL A CA 1
ATOM 732 C C . VAL A 1 90 ? -24.586 -6.622 43.687 1.00 60.88 90 VAL A C 1
ATOM 734 O O . VAL A 1 90 ? -24.738 -6.203 42.538 1.00 60.88 90 VAL A O 1
ATOM 737 N N . ALA A 1 91 ? -25.444 -7.476 44.251 1.00 57.75 91 ALA A N 1
ATOM 738 C CA . ALA A 1 91 ? -26.438 -8.248 43.503 1.00 57.75 91 ALA A CA 1
ATOM 739 C C . ALA A 1 91 ? -27.786 -7.539 43.212 1.00 57.75 91 ALA A C 1
ATOM 741 O O . ALA A 1 91 ? -28.519 -8.011 42.340 1.00 57.75 91 ALA A O 1
ATOM 742 N N . GLN A 1 92 ? -28.166 -6.439 43.893 1.00 60.75 92 GLN A N 1
ATOM 743 C CA . GLN A 1 92 ? -29.507 -5.826 43.731 1.00 60.75 92 GLN A CA 1
ATOM 744 C C . GLN A 1 92 ? -29.570 -4.284 43.787 1.00 60.75 92 GLN A C 1
ATOM 746 O O . GLN A 1 92 ? -28.784 -3.611 44.447 1.00 60.75 92 GLN A O 1
ATOM 751 N N . LYS A 1 93 ? -30.579 -3.723 43.095 1.00 53.47 93 LYS A N 1
ATOM 752 C CA . LYS A 1 93 ? -30.958 -2.297 43.119 1.00 53.47 93 LYS A CA 1
ATOM 753 C C . LYS A 1 93 ? -31.571 -1.931 44.479 1.00 53.47 93 LYS A C 1
ATOM 755 O O . LYS A 1 93 ? -32.726 -2.271 44.717 1.00 53.47 93 LYS A O 1
ATOM 760 N N . GLY A 1 94 ? -30.836 -1.209 45.329 1.00 62.47 94 GLY A N 1
ATOM 761 C CA . GLY A 1 94 ? -31.389 -0.612 46.557 1.00 62.47 94 GLY A CA 1
ATOM 762 C C . GLY A 1 94 ? -30.463 -0.555 47.776 1.00 62.47 94 GLY A C 1
ATOM 763 O O . GLY A 1 94 ? -30.827 0.081 48.760 1.00 62.47 94 GLY A O 1
ATOM 764 N N . GLU A 1 95 ? -29.281 -1.171 47.735 1.00 57.56 95 GLU A N 1
ATOM 765 C CA . GLU A 1 95 ? -28.293 -1.049 48.815 1.00 57.56 95 GLU A CA 1
ATOM 766 C C . GLU A 1 95 ? -27.432 0.216 48.669 1.00 57.56 95 GLU A C 1
ATOM 768 O O . GLU A 1 95 ? -26.934 0.534 47.589 1.00 57.56 95 GLU A O 1
ATOM 773 N N . SER A 1 96 ? -27.261 0.947 49.774 1.00 50.88 96 SER A N 1
ATOM 774 C CA . SER A 1 96 ? -26.450 2.166 49.839 1.00 50.88 96 SER A CA 1
ATOM 775 C C . SER A 1 96 ? -24.988 1.815 50.118 1.00 50.88 96 SER A C 1
ATOM 777 O O . SER A 1 96 ? -24.646 1.414 51.230 1.00 50.88 96 SER A O 1
ATOM 779 N N . LEU A 1 97 ? -24.115 2.012 49.127 1.00 53.38 97 LEU A N 1
ATOM 780 C CA . LEU A 1 97 ? -22.668 1.845 49.266 1.00 53.38 97 LEU A CA 1
ATOM 781 C C . LEU A 1 97 ? -22.053 3.100 49.911 1.00 53.38 97 LEU A C 1
ATOM 783 O O . LEU A 1 97 ? -22.118 4.192 49.347 1.00 53.38 97 LEU A O 1
ATOM 787 N N . VAL A 1 98 ? -21.435 2.955 51.085 1.00 57.03 98 VAL A N 1
ATOM 788 C CA . VAL A 1 98 ? -20.641 4.021 51.717 1.00 57.03 98 VAL A CA 1
ATOM 789 C C . VAL A 1 98 ? -19.181 3.828 51.314 1.00 57.03 98 VAL A C 1
ATOM 791 O O . VAL A 1 98 ? -18.534 2.881 51.753 1.00 57.03 98 VAL A O 1
ATOM 794 N N . ILE A 1 99 ? -18.653 4.716 50.471 1.00 61.06 99 ILE A N 1
ATOM 795 C CA . ILE A 1 99 ? -17.235 4.707 50.090 1.00 61.06 99 ILE A CA 1
ATOM 796 C C . ILE A 1 99 ? -16.450 5.401 51.208 1.00 61.06 99 ILE A C 1
ATOM 798 O O . ILE A 1 99 ? -16.488 6.626 51.329 1.00 61.06 99 ILE A O 1
ATOM 802 N N . LEU A 1 100 ? -15.749 4.625 52.039 1.00 52.62 100 LEU A N 1
ATOM 803 C CA . LEU A 1 100 ? -14.745 5.172 52.950 1.00 52.62 100 LEU A CA 1
ATOM 804 C C . LEU A 1 100 ? -13.473 5.469 52.138 1.00 52.62 100 LEU A C 1
ATOM 806 O O . LEU A 1 100 ? -12.939 4.550 51.516 1.00 52.62 100 LEU A O 1
ATOM 810 N N . PRO A 1 101 ? -12.960 6.711 52.123 1.00 53.03 101 PRO A N 1
ATOM 811 C CA . PRO A 1 101 ? -11.687 6.993 51.477 1.00 53.03 101 PRO A CA 1
ATOM 812 C C . PRO A 1 101 ? -10.564 6.292 52.254 1.00 53.03 101 PRO A C 1
ATOM 814 O O . PRO A 1 101 ? -10.341 6.590 53.429 1.00 53.03 101 PRO A O 1
ATOM 817 N N . GLU A 1 102 ? -9.853 5.358 51.609 1.00 51.16 102 GLU A N 1
ATOM 818 C CA . GLU A 1 102 ? -8.597 4.836 52.154 1.00 51.16 102 GLU A CA 1
ATOM 819 C C . GLU A 1 102 ? -7.662 6.027 52.398 1.00 51.16 102 GLU A C 1
ATOM 821 O O . GLU A 1 102 ? -7.372 6.828 51.506 1.00 51.16 102 GLU A O 1
ATOM 826 N N . THR A 1 103 ? -7.220 6.168 53.646 1.00 49.66 103 THR A N 1
ATOM 827 C CA . THR A 1 103 ? -6.169 7.113 54.011 1.00 49.66 103 THR A CA 1
ATOM 828 C C . THR A 1 103 ? -4.942 6.754 53.187 1.00 49.66 103 THR A C 1
ATOM 830 O O . THR A 1 103 ? -4.475 5.624 53.285 1.00 49.66 103 THR A O 1
ATOM 833 N N . LYS A 1 104 ? -4.498 7.705 52.349 1.00 48.59 104 LYS A N 1
ATOM 834 C CA . LYS A 1 104 ? -3.230 7.740 51.601 1.00 48.59 104 LYS A CA 1
ATOM 835 C C . LYS A 1 104 ? -2.341 6.520 51.882 1.00 48.59 104 LYS A C 1
ATOM 837 O O . LYS A 1 104 ? -1.546 6.531 52.818 1.00 48.59 104 LYS A O 1
ATOM 842 N N . LYS A 1 105 ? -2.462 5.484 51.049 1.00 41.97 105 LYS A N 1
ATOM 843 C CA . LYS A 1 105 ? -1.357 4.547 50.851 1.00 41.97 105 LYS A CA 1
ATOM 844 C C . LYS A 1 105 ? -0.209 5.372 50.290 1.00 41.97 105 LYS A C 1
ATOM 846 O O . LYS A 1 105 ? -0.353 5.984 49.234 1.00 41.97 105 LYS A O 1
ATOM 851 N N . GLU A 1 106 ? 0.870 5.451 51.054 1.00 48.69 106 GLU A N 1
ATOM 852 C CA . GLU A 1 106 ? 2.137 5.997 50.597 1.00 48.69 106 GLU A CA 1
ATOM 853 C C . GLU A 1 106 ? 2.508 5.309 49.280 1.00 48.69 106 GLU A C 1
ATOM 855 O O . GLU A 1 106 ? 2.532 4.079 49.187 1.00 48.69 106 GLU A O 1
ATOM 860 N N . GLU A 1 107 ? 2.720 6.117 48.241 1.00 47.34 107 GLU A N 1
ATOM 861 C CA . GLU A 1 107 ? 3.350 5.677 47.005 1.00 47.34 107 GLU A CA 1
ATOM 862 C C . GLU A 1 107 ? 4.706 5.080 47.369 1.00 47.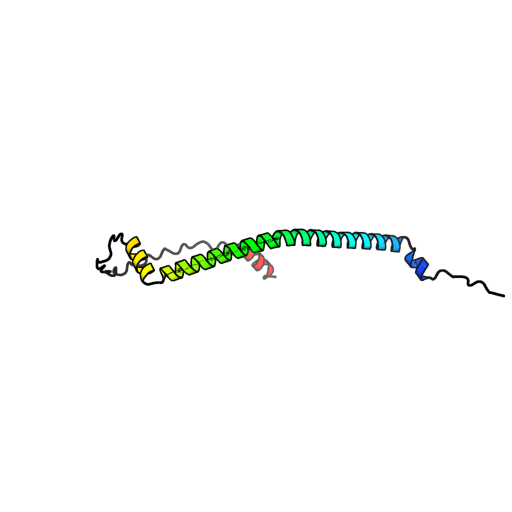34 107 GLU A C 1
ATOM 864 O O . GLU A 1 107 ? 5.638 5.785 47.754 1.00 47.34 107 GLU A O 1
ATOM 869 N N . ILE A 1 108 ? 4.813 3.761 47.248 1.00 52.91 108 ILE A N 1
ATOM 870 C CA . ILE A 1 108 ? 6.105 3.098 47.164 1.00 52.91 108 ILE A CA 1
ATOM 871 C C . ILE A 1 108 ? 6.669 3.513 45.806 1.00 52.91 108 ILE A C 1
ATOM 873 O O . ILE A 1 108 ? 6.317 2.944 44.773 1.00 52.91 108 ILE A O 1
ATOM 877 N N . VAL A 1 109 ? 7.479 4.570 45.818 1.00 55.56 109 VAL A N 1
ATOM 878 C CA . VAL A 1 109 ? 8.342 4.963 44.705 1.00 55.56 109 VAL A CA 1
ATOM 879 C C . VAL A 1 109 ? 9.243 3.761 44.414 1.00 55.56 109 VAL A C 1
ATOM 881 O O . VAL A 1 109 ? 9.980 3.344 45.309 1.00 55.56 109 VAL A O 1
ATOM 884 N N . PRO A 1 110 ? 9.175 3.141 43.224 1.00 50.94 110 PRO A N 1
ATOM 885 C CA . PRO A 1 110 ? 10.154 2.134 42.855 1.00 50.94 110 PRO A CA 1
ATOM 886 C C . PRO A 1 110 ? 11.511 2.830 42.771 1.00 50.94 110 PRO A C 1
ATOM 888 O O . PRO A 1 110 ? 11.618 3.842 42.077 1.00 50.94 110 PRO A O 1
ATOM 891 N N . ASP A 1 111 ? 12.509 2.296 43.479 1.00 50.94 111 ASP A N 1
ATOM 892 C CA . ASP A 1 111 ? 13.914 2.679 43.329 1.00 50.94 111 ASP A CA 1
ATOM 893 C C . ASP A 1 111 ? 14.235 2.860 41.842 1.00 50.94 111 ASP A C 1
ATOM 895 O O . ASP A 1 111 ? 13.960 1.977 41.019 1.00 50.94 111 ASP A O 1
ATOM 899 N N . GLU A 1 112 ? 14.794 4.022 41.503 1.00 55.41 112 GLU A N 1
ATOM 900 C CA . GLU A 1 112 ? 15.366 4.290 40.193 1.00 55.41 112 GLU A CA 1
ATOM 901 C C . GLU A 1 112 ? 16.378 3.182 39.880 1.00 55.41 112 GLU A C 1
ATOM 903 O O . GLU A 1 112 ? 17.490 3.139 40.402 1.00 55.41 112 GLU A O 1
ATOM 908 N N . LEU A 1 113 ? 15.976 2.249 39.017 1.00 55.81 113 LEU A N 1
ATOM 909 C CA . LEU A 1 113 ? 16.894 1.379 38.304 1.00 55.81 113 LEU A CA 1
ATOM 910 C C . LEU A 1 113 ? 17.773 2.288 37.443 1.00 55.81 113 LEU A C 1
ATOM 912 O O . LEU A 1 113 ? 17.395 2.647 36.326 1.00 55.81 113 LEU A O 1
ATOM 916 N N . GLU A 1 114 ? 18.938 2.659 37.974 1.00 58.19 114 GLU A N 1
ATOM 917 C CA . GLU A 1 114 ? 20.059 3.191 37.205 1.00 58.19 114 GLU A CA 1
ATOM 918 C C . GLU A 1 114 ? 20.462 2.136 36.164 1.00 58.19 114 GLU A C 1
ATOM 920 O O . GLU A 1 114 ? 21.342 1.296 36.366 1.00 58.19 114 GLU A O 1
ATOM 925 N N . LEU A 1 115 ? 19.764 2.133 35.029 1.00 65.69 115 LEU A N 1
ATOM 926 C CA . LEU A 1 115 ? 20.218 1.441 33.838 1.00 65.69 115 LEU A CA 1
ATOM 927 C C . LEU A 1 115 ? 21.513 2.138 33.412 1.00 65.69 115 LEU A C 1
ATOM 929 O O . LEU A 1 115 ? 21.494 3.356 33.214 1.00 65.69 115 LEU A O 1
ATOM 933 N N . PRO A 1 116 ? 22.638 1.419 33.251 1.00 61.59 116 PRO A N 1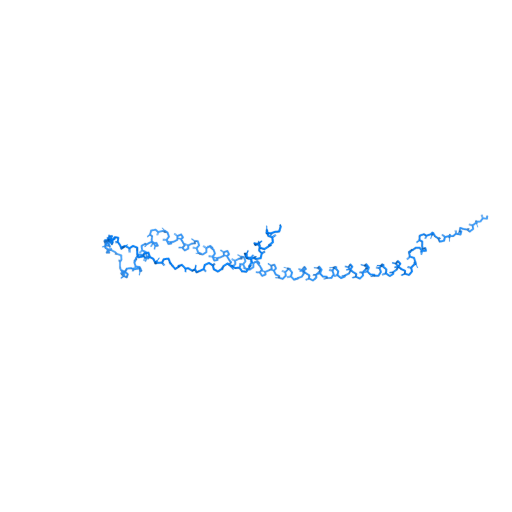
ATOM 934 C CA . PRO A 1 116 ? 23.809 2.033 32.659 1.00 61.59 116 PRO A CA 1
ATOM 935 C C . PRO A 1 116 ? 23.397 2.553 31.281 1.00 61.59 116 PRO A C 1
ATOM 937 O O . PRO A 1 116 ? 22.933 1.781 30.438 1.00 61.59 116 PRO A O 1
ATOM 940 N N . GLU A 1 117 ? 23.536 3.862 31.052 1.00 65.94 117 GLU A N 1
ATOM 941 C CA . GLU A 1 117 ? 23.414 4.451 29.721 1.00 65.94 117 GLU A CA 1
ATOM 942 C C . GLU A 1 117 ? 24.556 3.921 28.843 1.00 65.94 117 GLU A C 1
ATOM 944 O O . GLU A 1 117 ? 25.573 4.579 28.586 1.00 65.94 117 GLU A O 1
ATOM 949 N N . GLU A 1 118 ? 24.414 2.688 28.367 1.00 68.81 118 GLU A N 1
ATOM 950 C CA . GLU A 1 118 ? 25.260 2.166 27.317 1.00 68.81 118 GLU A CA 1
ATOM 951 C C . GLU A 1 118 ? 24.921 2.922 26.037 1.00 68.81 118 GLU A C 1
ATOM 953 O O . GLU A 1 118 ? 23.961 2.622 25.326 1.00 68.81 118 GLU A O 1
ATOM 958 N N . LYS A 1 119 ? 25.726 3.952 25.757 1.00 70.75 119 LYS A N 1
ATOM 959 C CA . LYS A 1 119 ? 25.646 4.747 24.530 1.00 70.75 119 LYS A CA 1
ATOM 960 C C . LYS A 1 119 ? 25.526 3.820 23.326 1.00 70.75 119 LYS A C 1
ATOM 962 O O . LYS A 1 119 ? 26.488 3.126 22.966 1.00 70.75 119 LYS A O 1
ATOM 967 N N . SER A 1 120 ? 24.352 3.858 22.700 1.00 79.56 120 SER A N 1
ATOM 968 C CA . SER A 1 120 ? 24.039 3.099 21.495 1.00 79.56 120 SER A CA 1
ATOM 969 C C . SER A 1 120 ? 25.092 3.384 20.423 1.00 79.56 120 SER A C 1
ATOM 971 O O . SER A 1 120 ? 25.554 4.518 20.274 1.00 79.56 120 SER A O 1
ATOM 973 N N . TRP A 1 121 ? 25.503 2.357 19.675 1.00 81.50 121 TRP A N 1
ATOM 974 C CA . TRP A 1 121 ? 26.550 2.446 18.645 1.00 81.50 121 TRP A CA 1
ATOM 975 C C . TRP A 1 121 ? 26.362 3.672 17.736 1.00 81.50 121 TRP A C 1
ATOM 977 O O . TRP A 1 121 ? 27.317 4.411 17.495 1.00 81.50 121 TRP A O 1
ATOM 987 N N . TRP A 1 122 ? 25.139 3.974 17.308 1.00 77.44 122 TRP A N 1
ATOM 988 C CA . TRP A 1 122 ? 24.869 5.135 16.458 1.00 77.44 122 TRP A CA 1
ATOM 989 C C . TRP A 1 122 ? 25.194 6.490 17.113 1.00 77.44 122 TRP A C 1
ATOM 991 O O . TRP A 1 122 ? 25.660 7.392 16.420 1.00 77.44 122 TRP A O 1
ATOM 1001 N N . GLN A 1 123 ? 25.065 6.631 18.437 1.00 79.56 123 GLN A N 1
ATOM 1002 C CA . GLN A 1 123 ? 25.507 7.838 19.152 1.00 79.56 123 GLN A CA 1
ATOM 1003 C C . GLN A 1 123 ? 27.036 7.977 19.123 1.00 79.56 123 GLN A C 1
ATOM 1005 O O . GLN A 1 123 ? 27.552 9.074 18.910 1.00 79.56 123 GLN A O 1
ATOM 1010 N N . LYS A 1 124 ? 27.774 6.864 19.255 1.00 79.88 124 LYS A N 1
ATOM 1011 C CA . LYS A 1 124 ? 29.241 6.848 19.085 1.00 79.88 124 LYS A CA 1
ATOM 1012 C C . LYS A 1 124 ? 29.643 7.190 17.644 1.00 79.88 124 LYS A C 1
ATOM 1014 O O . LYS A 1 124 ? 30.653 7.856 17.434 1.00 79.88 124 LYS A O 1
ATOM 1019 N N . PHE A 1 125 ? 28.850 6.768 16.659 1.00 85.06 125 PHE A N 1
ATOM 1020 C CA . PHE A 1 125 ? 29.075 7.072 15.244 1.00 85.06 125 PHE A CA 1
ATOM 1021 C C . PHE A 1 125 ? 28.882 8.564 14.932 1.00 85.06 125 PHE A C 1
ATOM 1023 O O . PHE A 1 125 ? 29.758 9.170 14.318 1.00 85.06 125 PHE A O 1
ATOM 1030 N N . ILE A 1 126 ? 27.798 9.176 15.422 1.00 86.38 126 ILE A N 1
ATOM 1031 C CA . ILE A 1 126 ? 27.552 10.619 15.262 1.00 86.38 126 ILE A CA 1
ATOM 1032 C C . ILE A 1 126 ? 28.640 11.434 15.974 1.00 86.38 126 ILE A C 1
ATOM 1034 O O . ILE A 1 126 ? 29.195 12.355 15.379 1.00 86.38 126 ILE A O 1
ATOM 1038 N N . ALA A 1 127 ? 29.016 11.056 17.202 1.00 80.88 127 ALA A N 1
ATOM 1039 C CA . ALA A 1 127 ? 30.086 11.731 17.940 1.00 80.88 127 ALA A CA 1
ATOM 1040 C C . ALA A 1 127 ? 31.439 11.683 17.206 1.00 80.88 127 ALA A C 1
ATOM 1042 O O . ALA A 1 127 ? 32.219 12.627 17.286 1.00 80.88 127 ALA A O 1
ATOM 1043 N N . LYS A 1 128 ? 31.713 10.604 16.459 1.00 79.69 128 LYS A N 1
ATOM 1044 C CA . LYS A 1 128 ? 32.938 10.462 15.661 1.00 79.69 128 LYS A CA 1
ATOM 1045 C C . LYS A 1 128 ? 32.926 11.310 14.384 1.00 79.69 128 LYS A C 1
ATOM 1047 O O . LYS A 1 128 ? 33.987 11.731 13.945 1.00 79.69 128 LYS A O 1
ATOM 1052 N N . ILE A 1 129 ? 31.754 11.556 13.799 1.00 83.75 129 ILE A N 1
ATOM 1053 C CA . ILE A 1 129 ? 31.596 12.397 12.601 1.00 83.75 129 ILE A CA 1
ATOM 1054 C C . ILE A 1 129 ? 31.665 13.888 12.942 1.00 83.75 129 ILE A C 1
ATOM 1056 O O . ILE A 1 129 ? 32.174 14.661 12.142 1.00 83.75 129 ILE A O 1
ATOM 1060 N N . LEU A 1 130 ? 31.171 14.289 14.116 1.00 73.94 130 LEU A N 1
ATOM 1061 C CA . LEU A 1 130 ? 31.125 15.695 14.527 1.00 73.94 130 LEU A CA 1
ATOM 1062 C C . LEU A 1 130 ? 32.450 16.218 15.121 1.00 73.94 130 LEU A C 1
ATOM 1064 O O . LEU A 1 130 ? 32.577 17.416 15.340 1.00 73.94 130 LEU A O 1
ATOM 1068 N N . ASN A 1 131 ? 33.409 15.333 15.423 1.00 60.97 131 ASN A N 1
ATOM 1069 C CA . ASN A 1 131 ? 34.704 15.670 16.035 1.00 60.97 131 ASN A CA 1
ATOM 1070 C C . ASN A 1 131 ? 35.860 15.692 15.006 1.00 60.97 131 ASN A C 1
ATOM 1072 O O . ASN A 1 131 ? 36.985 15.301 15.330 1.00 60.97 131 ASN A O 1
ATOM 1076 N N . ILE A 1 132 ? 35.552 16.089 13.764 1.00 49.50 132 ILE A N 1
ATOM 1077 C CA . ILE A 1 132 ? 36.482 16.406 12.663 1.00 49.50 132 ILE A CA 1
ATOM 1078 C C . ILE A 1 132 ? 36.218 17.840 12.211 1.00 49.50 132 ILE A C 1
ATOM 1080 O O . ILE A 1 132 ? 35.024 18.184 12.063 1.00 49.50 132 ILE A O 1
#

Secondary structure (DSSP, 8-state):
-------PPPHHHHHHTSHHHHHHHHHHHHHHHHHHHHHHHHHHHHHHHHHHHHHHHHHHHHHHHHHHHHHHHHHSHHHHHHHHHHHTT--STT-----PPPP-----------------HHHHHHHHHHT-

Organism: NCBI:txid1798491

Foldseek 3Di:
DDDDDDPDPPPVVVVCPPPVNVVVVVVVVVVVVVVVVVVVVVVVVVVVVVVVVVVVVVVVVVVVVVVVVVVVCCPDPNNVVVVVCVVVVPDDPDDDDDDDDDDDPDPPDPPPPPDPCPPDVVNVVVVVVVVD

Radius of gyration: 39.19 Å; chains: 1; bounding box: 68×27×126 Å

Sequence (132 aa):
MKTPRIHTPSAWSRFVHSPITLGVCVLVTLYTSSIIFTQWKKERLWNARAEDRAIDVRAARDRHDTLKARVAYAESDAGKEEYIRQSFDVAQKGESLVILPETKKEEIVPDELELPEEKSWWQKFIAKILNI

pLDDT: mean 76.39, std 15.21, range [41.97, 97.25]